Protein AF-A0A7C8ZQK9-F1 (afdb_monomer_lite)

Structure (mmCIF, N/CA/C/O backbone):
data_AF-A0A7C8ZQK9-F1
#
_entry.id   AF-A0A7C8ZQK9-F1
#
loop_
_atom_site.group_PDB
_atom_site.id
_atom_site.type_symbol
_atom_site.label_atom_id
_atom_site.label_alt_id
_atom_site.label_comp_id
_atom_site.label_asym_id
_atom_site.label_entity_id
_atom_site.label_seq_id
_atom_site.pdbx_PDB_ins_code
_atom_site.Cartn_x
_atom_site.Cartn_y
_atom_site.Cartn_z
_atom_site.occupancy
_atom_site.B_iso_or_equiv
_atom_site.auth_seq_id
_atom_site.auth_comp_id
_atom_site.auth_asym_id
_atom_site.auth_atom_id
_atom_site.pdbx_PDB_model_num
ATOM 1 N N . MET A 1 1 ? 14.961 20.979 -1.815 1.00 31.81 1 MET A N 1
ATOM 2 C CA . MET A 1 1 ? 15.010 19.829 -2.738 1.00 31.81 1 MET A CA 1
ATOM 3 C C . MET A 1 1 ? 14.523 18.622 -1.952 1.00 31.81 1 MET A C 1
ATOM 5 O O . MET A 1 1 ? 15.302 18.016 -1.230 1.00 31.81 1 MET A O 1
ATOM 9 N N . TYR A 1 2 ? 13.207 18.403 -1.935 1.00 35.53 2 TYR A N 1
ATOM 10 C CA . TYR A 1 2 ? 12.591 17.309 -1.186 1.00 35.53 2 TYR A CA 1
ATOM 11 C C . TYR A 1 2 ? 12.566 16.085 -2.097 1.00 35.53 2 TYR A C 1
ATOM 13 O O . TYR A 1 2 ? 11.807 16.046 -3.054 1.00 35.53 2 TYR A O 1
ATOM 21 N N . PHE A 1 3 ? 13.433 15.114 -1.823 1.00 39.69 3 PHE A N 1
ATOM 22 C CA . PHE A 1 3 ? 13.373 13.798 -2.451 1.00 39.69 3 PHE A CA 1
ATOM 23 C C . PHE A 1 3 ? 12.134 13.071 -1.905 1.00 39.69 3 PHE A C 1
ATOM 25 O O . PHE A 1 3 ? 12.215 12.412 -0.870 1.00 39.69 3 PHE A O 1
ATOM 32 N N . CYS A 1 4 ? 10.966 13.249 -2.524 1.00 44.06 4 CYS A N 1
ATOM 33 C CA . CYS A 1 4 ? 9.752 12.555 -2.101 1.00 44.06 4 CYS A CA 1
ATOM 34 C C . CYS A 1 4 ? 9.717 11.161 -2.741 1.00 44.06 4 CYS A C 1
ATOM 36 O O . CYS A 1 4 ? 9.154 10.970 -3.812 1.00 44.06 4 CYS A O 1
ATOM 38 N N . PHE A 1 5 ? 10.342 10.176 -2.097 1.00 58.78 5 PHE A N 1
ATOM 39 C CA . PHE A 1 5 ? 9.914 8.790 -2.278 1.00 58.78 5 PHE A CA 1
ATOM 40 C C . PHE A 1 5 ? 8.770 8.575 -1.290 1.00 58.78 5 PHE A C 1
ATOM 42 O O . PHE A 1 5 ? 9.034 8.354 -0.106 1.00 58.78 5 PHE A O 1
ATOM 49 N N . SER A 1 6 ? 7.514 8.721 -1.724 1.00 79.44 6 SER A N 1
ATOM 50 C CA . SER A 1 6 ? 6.403 8.499 -0.799 1.00 79.44 6 SER A CA 1
ATOM 51 C C . SER A 1 6 ? 6.381 7.027 -0.363 1.00 79.44 6 SER A C 1
ATOM 53 O O . SER A 1 6 ? 6.751 6.106 -1.104 1.00 79.44 6 SER A O 1
ATOM 55 N N . THR A 1 7 ? 6.014 6.808 0.895 1.00 92.12 7 THR A N 1
ATOM 56 C CA . THR A 1 7 ? 5.812 5.475 1.458 1.00 92.12 7 THR A CA 1
ATOM 57 C C . THR A 1 7 ? 4.335 5.095 1.363 1.00 92.12 7 THR A C 1
ATOM 59 O O . THR A 1 7 ? 3.453 5.953 1.310 1.00 92.12 7 THR A O 1
ATOM 62 N N . ALA A 1 8 ? 4.059 3.796 1.340 1.00 96.19 8 ALA A N 1
ATOM 63 C CA . ALA A 1 8 ? 2.717 3.233 1.279 1.00 96.19 8 ALA A CA 1
ATOM 64 C C . ALA A 1 8 ? 2.563 2.109 2.310 1.00 96.19 8 ALA A C 1
ATOM 66 O O . ALA A 1 8 ? 3.539 1.443 2.672 1.00 96.19 8 ALA A O 1
ATOM 67 N N . TYR A 1 9 ? 1.336 1.895 2.782 1.00 97.75 9 TYR A N 1
ATOM 68 C CA . TYR A 1 9 ? 1.004 0.781 3.663 1.00 97.75 9 TYR A CA 1
ATOM 69 C C . TYR A 1 9 ? 0.664 -0.457 2.836 1.00 97.75 9 TYR A C 1
ATOM 71 O O . TYR A 1 9 ? -0.232 -0.440 1.991 1.00 97.75 9 TYR A O 1
ATOM 79 N N . PHE A 1 10 ? 1.347 -1.562 3.125 1.00 97.81 10 PHE A N 1
ATOM 80 C CA . PHE A 1 10 ? 1.108 -2.850 2.479 1.00 97.81 10 PHE A CA 1
ATOM 81 C C . PHE A 1 10 ? 0.421 -3.811 3.449 1.00 97.81 10 PHE A C 1
ATOM 83 O O . PHE A 1 10 ? 0.920 -4.090 4.538 1.00 97.81 10 PHE A O 1
ATOM 90 N N . VAL A 1 11 ? -0.729 -4.358 3.060 1.00 98.19 11 VAL A N 1
ATOM 91 C CA . VAL A 1 11 ? -1.511 -5.260 3.915 1.00 98.19 11 VAL A CA 1
ATOM 92 C C . VAL A 1 11 ? -1.735 -6.583 3.196 1.00 98.19 11 VAL A C 1
ATOM 94 O O . VAL A 1 11 ? -2.159 -6.612 2.043 1.00 98.19 11 VAL A O 1
ATOM 97 N N . ALA A 1 12 ? -1.465 -7.693 3.884 1.00 97.88 12 ALA A N 1
ATOM 98 C CA . ALA A 1 12 ? -1.754 -9.021 3.361 1.00 97.88 12 ALA A CA 1
ATOM 99 C C . ALA A 1 12 ? -3.264 -9.196 3.136 1.00 97.88 12 ALA A C 1
ATOM 101 O O . ALA A 1 12 ? -4.061 -8.865 4.013 1.00 97.88 12 ALA A O 1
ATOM 102 N N . GLY A 1 13 ? -3.668 -9.796 2.013 1.00 97.25 13 GLY A N 1
ATOM 103 C CA . GLY A 1 13 ? -5.090 -10.017 1.710 1.00 97.25 13 GLY A CA 1
ATOM 104 C C . GLY A 1 13 ? -5.841 -10.797 2.800 1.00 97.25 13 GLY A C 1
ATOM 105 O O . GLY A 1 13 ? -6.999 -10.502 3.087 1.00 97.25 13 GLY A O 1
ATOM 106 N N . SER A 1 14 ? -5.164 -11.734 3.474 1.00 97.06 14 SER A N 1
ATOM 107 C CA . SER A 1 14 ? -5.724 -12.461 4.619 1.00 97.06 14 SER A CA 1
ATOM 108 C C . SER A 1 14 ? -6.030 -11.554 5.813 1.00 97.06 14 SER A C 1
ATOM 110 O O . SER A 1 14 ? -7.047 -11.745 6.475 1.00 97.06 14 SER A O 1
ATOM 112 N N . ASP A 1 15 ? -5.181 -10.560 6.084 1.00 97.94 15 ASP A N 1
ATOM 113 C CA . ASP A 1 15 ? -5.438 -9.587 7.145 1.00 97.94 15 ASP A CA 1
ATOM 114 C C . ASP A 1 15 ? -6.521 -8.590 6.739 1.00 97.94 15 ASP A C 1
ATOM 116 O O . ASP A 1 15 ? -7.354 -8.268 7.580 1.00 97.94 15 ASP A O 1
ATOM 120 N N . ILE A 1 16 ? -6.589 -8.179 5.464 1.00 98.06 16 ILE A N 1
ATOM 121 C CA . ILE A 1 16 ? -7.705 -7.358 4.962 1.00 98.06 16 ILE A CA 1
ATOM 122 C C . ILE A 1 16 ? -9.036 -8.019 5.338 1.00 98.06 16 ILE A C 1
ATOM 124 O O . ILE A 1 16 ? -9.820 -7.434 6.079 1.00 98.06 16 ILE A O 1
ATOM 128 N N . GLY A 1 17 ? -9.249 -9.278 4.941 1.00 97.81 17 GLY A N 1
ATOM 129 C CA . GLY A 1 17 ? -10.485 -9.999 5.268 1.00 97.81 17 GLY A CA 1
ATOM 130 C C . GLY A 1 17 ? -10.719 -10.173 6.774 1.00 97.81 17 GLY A C 1
ATOM 131 O O . GLY A 1 17 ? -11.820 -9.931 7.268 1.00 97.81 17 GLY A O 1
ATOM 132 N N . LYS A 1 18 ? -9.679 -10.550 7.524 1.00 97.44 18 LYS A N 1
ATOM 133 C CA . LYS A 1 18 ? -9.742 -10.765 8.979 1.00 97.44 18 LYS A CA 1
ATOM 134 C C . LYS A 1 18 ? -10.151 -9.505 9.743 1.00 97.44 18 LYS A C 1
ATOM 136 O O . LYS A 1 18 ? -11.027 -9.581 10.602 1.00 97.44 18 LYS A O 1
ATOM 141 N N . PHE A 1 19 ? -9.525 -8.362 9.467 1.00 97.69 19 PHE A N 1
ATOM 142 C CA . PHE A 1 19 ? -9.852 -7.107 10.147 1.00 97.69 19 PHE A CA 1
ATOM 143 C C . PHE A 1 19 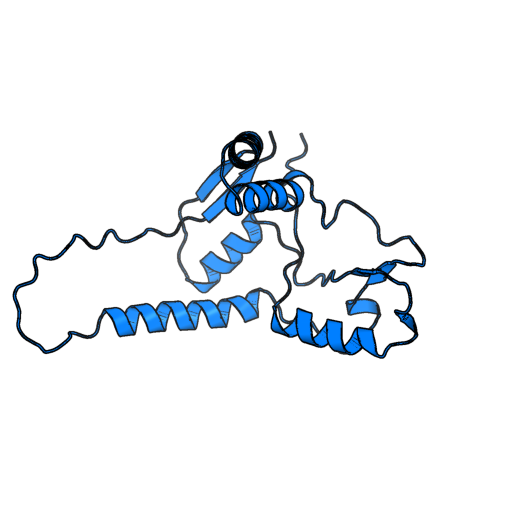? -11.187 -6.543 9.676 1.00 97.69 19 PHE A C 1
ATOM 145 O O . PHE A 1 19 ? -11.947 -6.064 10.510 1.00 97.69 19 PHE A O 1
ATOM 152 N N . THR A 1 20 ? -11.528 -6.667 8.390 1.00 97.81 20 THR A N 1
ATOM 153 C CA . THR A 1 20 ? -12.864 -6.294 7.908 1.00 97.81 20 THR A CA 1
ATOM 154 C C . THR A 1 20 ? -13.956 -7.060 8.653 1.00 97.81 20 THR A C 1
ATOM 156 O O . THR A 1 20 ? -14.914 -6.441 9.097 1.00 97.81 20 THR A O 1
ATOM 159 N N . LEU A 1 21 ? -13.799 -8.370 8.881 1.00 97.38 21 LEU A N 1
ATOM 160 C CA . LEU A 1 21 ? -14.785 -9.144 9.643 1.00 97.38 21 LEU A CA 1
ATOM 161 C C . LEU A 1 21 ? -14.870 -8.705 11.114 1.00 97.38 21 LEU A C 1
ATOM 163 O O . LEU A 1 21 ? -15.960 -8.650 11.668 1.00 97.38 21 LEU A O 1
ATOM 167 N N . LYS A 1 22 ? -13.741 -8.343 11.736 1.00 96.38 22 LYS A N 1
ATOM 168 C CA . LYS A 1 22 ? -13.737 -7.780 13.098 1.00 96.38 22 LYS A CA 1
ATOM 169 C C . LYS A 1 22 ? -14.491 -6.456 13.194 1.00 96.38 22 LYS A C 1
ATOM 171 O O . LYS A 1 22 ? -15.129 -6.205 14.208 1.00 96.38 22 LYS A O 1
ATOM 176 N N . VAL A 1 23 ? -14.391 -5.625 12.159 1.00 97.06 23 VAL A N 1
ATOM 177 C CA . VAL A 1 23 ? -15.044 -4.313 12.099 1.00 97.06 23 VAL A CA 1
ATOM 178 C C . VAL A 1 23 ? -16.567 -4.453 12.040 1.00 97.06 23 VAL A C 1
ATOM 180 O O . VAL A 1 23 ? -17.254 -3.691 12.705 1.00 97.06 23 VAL A O 1
ATOM 183 N N . VAL A 1 24 ? -17.103 -5.442 11.313 1.00 96.12 24 VAL A N 1
ATOM 184 C CA . VAL A 1 24 ? -18.559 -5.595 11.089 1.00 96.12 24 VAL A CA 1
ATOM 185 C C . VAL A 1 24 ? -19.379 -5.631 12.387 1.00 96.12 24 VAL A C 1
ATOM 187 O O . VAL A 1 24 ? -20.421 -4.982 12.447 1.00 96.12 24 VAL A O 1
ATOM 190 N N . ASP A 1 25 ? -18.898 -6.324 13.423 1.00 92.75 25 ASP A N 1
ATOM 191 C CA . ASP A 1 25 ? -19.619 -6.505 14.695 1.00 92.75 25 ASP A CA 1
ATOM 192 C C . ASP A 1 25 ? -19.096 -5.603 15.835 1.00 92.75 25 ASP A C 1
ATOM 194 O O . ASP A 1 25 ? -19.467 -5.765 17.001 1.00 92.75 25 ASP A O 1
ATOM 198 N N . ASP A 1 26 ? -18.216 -4.643 15.536 1.00 97.38 26 ASP A N 1
ATOM 199 C CA . ASP A 1 26 ? -17.628 -3.751 16.535 1.00 97.38 26 ASP A CA 1
ATOM 200 C C . ASP A 1 26 ? -18.375 -2.415 16.591 1.00 97.38 26 ASP A C 1
ATOM 202 O O . ASP A 1 26 ? -18.211 -1.549 15.726 1.00 97.38 26 ASP A O 1
ATOM 206 N N . ASN A 1 27 ? -19.144 -2.209 17.666 1.00 97.75 27 ASN A N 1
ATOM 207 C CA . ASN A 1 27 ? -19.918 -0.984 17.904 1.00 97.75 27 ASN A CA 1
ATOM 208 C C . ASN A 1 27 ? -19.088 0.308 17.794 1.00 97.75 27 ASN A C 1
ATOM 210 O O . ASN A 1 27 ? -19.641 1.359 17.463 1.00 97.75 27 ASN A O 1
ATOM 214 N N . ARG A 1 28 ? -17.770 0.259 18.046 1.00 97.62 28 ARG A N 1
ATOM 215 C CA . ARG A 1 28 ? -16.881 1.430 17.934 1.00 97.62 28 ARG A CA 1
ATOM 216 C C . ARG A 1 28 ? -16.767 1.933 16.494 1.00 97.62 28 ARG A C 1
ATOM 218 O O . ARG A 1 28 ? -16.466 3.104 16.295 1.00 97.62 28 ARG A O 1
ATOM 225 N N . THR A 1 29 ? -17.016 1.074 15.507 1.00 97.94 29 THR A N 1
ATOM 226 C CA . THR A 1 29 ? -16.757 1.330 14.082 1.00 97.94 29 THR A CA 1
ATOM 227 C C . THR A 1 29 ? -17.991 1.787 13.292 1.00 97.94 29 THR A C 1
ATOM 229 O O . THR A 1 29 ? -17.887 2.137 12.117 1.00 97.94 29 THR A O 1
ATOM 232 N N . ILE A 1 30 ? -19.162 1.858 13.933 1.00 97.81 30 ILE A N 1
ATOM 233 C CA . ILE A 1 30 ? -20.414 2.276 13.289 1.00 97.81 30 ILE A CA 1
ATOM 234 C C . ILE A 1 30 ? -20.296 3.717 12.768 1.00 97.81 30 ILE A C 1
ATOM 236 O O . ILE A 1 30 ? -20.035 4.662 13.527 1.00 97.81 30 ILE A O 1
ATOM 240 N N . ASN A 1 31 ? -20.546 3.894 11.465 1.00 97.19 31 ASN A N 1
ATOM 241 C CA . ASN A 1 31 ? -20.411 5.170 10.752 1.00 97.19 31 ASN A CA 1
ATOM 242 C C . ASN A 1 31 ? -19.005 5.782 10.923 1.00 97.19 31 ASN A C 1
ATOM 244 O O . ASN A 1 31 ? -18.869 6.964 11.263 1.00 97.19 31 ASN A O 1
ATOM 248 N N . LYS A 1 32 ? -17.966 4.949 10.782 1.00 97.94 32 LYS A N 1
ATOM 249 C CA . LYS A 1 32 ? -16.547 5.324 10.861 1.00 97.94 32 LYS A CA 1
ATOM 250 C C . LYS A 1 32 ? -15.785 4.815 9.643 1.00 97.94 32 LYS A C 1
ATOM 252 O O . LYS A 1 32 ? -16.156 3.812 9.041 1.00 97.94 32 LYS A O 1
ATOM 257 N N . SER A 1 33 ? -14.688 5.490 9.336 1.00 97.81 33 SER A N 1
ATOM 258 C CA . SER A 1 33 ? -13.673 5.027 8.397 1.00 97.81 33 SER A CA 1
ATOM 259 C C . SER A 1 33 ? -12.573 4.324 9.185 1.00 97.81 33 SER A C 1
ATOM 261 O O . SER A 1 33 ? -11.947 4.933 10.051 1.00 97.81 33 SER A O 1
ATOM 263 N N . VAL A 1 34 ? -12.335 3.043 8.902 1.00 98.06 34 VAL A N 1
ATOM 264 C CA . VAL A 1 34 ? -11.254 2.277 9.537 1.00 98.06 34 VAL A CA 1
ATOM 265 C C . VAL A 1 34 ? -10.056 2.229 8.594 1.00 98.06 34 VAL A C 1
ATOM 267 O O . VAL A 1 34 ? -10.108 1.614 7.532 1.00 98.06 34 VAL A O 1
ATOM 270 N N . HIS A 1 35 ? -8.972 2.880 8.996 1.00 98.25 35 HIS A N 1
ATOM 271 C CA . HIS A 1 35 ? -7.717 2.988 8.264 1.00 98.25 35 HIS A CA 1
ATOM 272 C C . HIS A 1 35 ? -6.752 1.894 8.700 1.00 98.25 35 HIS A C 1
ATOM 274 O O . HIS A 1 35 ? -6.586 1.620 9.889 1.00 98.25 35 HIS A O 1
ATOM 280 N N . PHE A 1 36 ? -6.098 1.267 7.730 1.00 98.25 36 PHE A N 1
ATOM 281 C CA . PHE A 1 36 ? -5.148 0.192 7.980 1.00 98.25 36 PHE A CA 1
ATOM 282 C C . PHE A 1 36 ? -3.754 0.796 7.851 1.00 98.25 36 PHE A C 1
ATOM 284 O O . PHE A 1 36 ? -3.228 0.900 6.743 1.00 98.25 36 PHE A O 1
ATOM 291 N N . ARG A 1 37 ? -3.169 1.235 8.973 1.00 97.38 37 ARG A N 1
ATOM 292 C CA . ARG A 1 37 ? -1.844 1.875 9.005 1.00 97.38 37 ARG A CA 1
ATOM 293 C C . ARG A 1 37 ? -0.838 1.110 9.883 1.00 97.38 37 ARG A C 1
ATOM 295 O O . ARG A 1 37 ? -0.227 1.705 10.779 1.00 97.38 37 ARG A O 1
ATOM 302 N N . PRO A 1 38 ? -0.621 -0.200 9.636 1.00 97.25 38 PRO A N 1
ATOM 303 C CA . PRO A 1 38 ? 0.360 -0.980 10.381 1.00 97.25 38 PRO A CA 1
ATOM 304 C C . PRO A 1 38 ? 1.778 -0.443 10.148 1.00 97.25 38 PRO A C 1
ATOM 306 O O . PRO A 1 38 ? 2.317 -0.533 9.046 1.00 97.25 38 PRO A O 1
ATOM 309 N N . GLN A 1 39 ? 2.396 0.108 11.198 1.00 94.44 39 GLN A N 1
ATOM 310 C CA . GLN A 1 39 ? 3.702 0.782 11.111 1.00 94.44 39 GLN A CA 1
ATOM 311 C C . GLN A 1 39 ? 4.834 -0.137 10.638 1.00 94.44 39 GLN A C 1
ATOM 313 O O . GLN A 1 39 ? 5.759 0.308 9.969 1.00 94.44 39 GLN A O 1
ATOM 318 N N . ASN A 1 40 ? 4.745 -1.435 10.934 1.00 93.88 40 ASN A N 1
ATOM 319 C CA . ASN A 1 40 ? 5.704 -2.435 10.466 1.00 93.88 40 ASN A CA 1
ATOM 320 C C . ASN A 1 40 ? 5.594 -2.747 8.961 1.00 93.88 40 ASN A C 1
ATOM 322 O O . ASN A 1 40 ? 6.448 -3.464 8.438 1.00 93.88 40 ASN A O 1
ATOM 326 N N . ASN A 1 41 ? 4.571 -2.222 8.277 1.00 97.56 41 ASN A N 1
ATOM 327 C CA . ASN A 1 41 ? 4.337 -2.433 6.852 1.00 97.56 41 ASN A CA 1
ATOM 328 C C . ASN A 1 41 ? 4.295 -1.131 6.034 1.00 97.56 41 ASN A C 1
ATOM 330 O O . ASN A 1 41 ? 3.748 -1.120 4.928 1.00 97.56 41 ASN A O 1
ATOM 334 N N . LEU A 1 42 ? 4.853 -0.044 6.564 1.00 96.81 42 LEU A N 1
ATOM 335 C CA . LEU A 1 42 ? 5.042 1.199 5.827 1.00 96.81 42 LEU A CA 1
ATOM 336 C C . LEU A 1 42 ? 6.365 1.135 5.058 1.00 96.81 42 LEU A C 1
ATOM 338 O O . LEU A 1 42 ? 7.426 1.071 5.671 1.00 96.81 42 LEU A O 1
ATOM 342 N N . PHE A 1 43 ? 6.303 1.151 3.728 1.00 95.50 43 PHE A N 1
ATOM 343 C CA . PHE A 1 43 ? 7.489 1.037 2.878 1.00 95.50 43 PHE A CA 1
ATOM 344 C C . PHE A 1 43 ? 7.430 2.008 1.704 1.00 95.50 43 PHE A C 1
ATOM 346 O O . PHE A 1 43 ? 6.387 2.191 1.079 1.00 95.50 43 PHE A O 1
ATOM 353 N N . SER A 1 44 ? 8.569 2.583 1.343 1.00 93.44 44 SER A N 1
ATOM 354 C CA . SER A 1 44 ? 8.788 3.116 -0.001 1.00 93.44 44 SER A CA 1
ATOM 355 C C . SER A 1 44 ? 9.019 1.968 -0.983 1.00 93.44 44 SER A C 1
ATOM 357 O O . SER A 1 44 ? 9.407 0.859 -0.605 1.00 93.44 44 SER A O 1
ATOM 359 N N . ILE A 1 45 ? 8.867 2.238 -2.279 1.00 91.44 45 ILE A N 1
ATOM 360 C CA . ILE A 1 45 ? 9.189 1.252 -3.322 1.00 91.44 45 ILE A CA 1
ATOM 361 C C . ILE A 1 45 ? 10.658 0.813 -3.248 1.00 91.44 45 ILE A C 1
ATOM 363 O O . ILE A 1 45 ? 10.965 -0.360 -3.447 1.00 91.44 45 ILE A O 1
ATOM 367 N N . ASN A 1 46 ? 11.570 1.728 -2.909 1.00 91.31 46 ASN A N 1
ATOM 368 C CA . ASN A 1 46 ? 12.990 1.411 -2.780 1.00 91.31 46 ASN A CA 1
ATOM 369 C C . ASN A 1 46 ? 13.264 0.433 -1.633 1.00 91.31 46 ASN A C 1
ATOM 371 O O . ASN A 1 46 ? 14.069 -0.489 -1.798 1.00 91.31 46 ASN A O 1
ATOM 375 N N . GLU A 1 47 ? 12.605 0.608 -0.489 1.00 94.31 47 GLU A N 1
ATOM 376 C CA . GLU A 1 47 ? 12.727 -0.306 0.649 1.00 94.31 47 GLU A CA 1
ATOM 377 C C . GLU A 1 47 ? 12.065 -1.650 0.345 1.00 94.31 47 GLU A C 1
ATOM 379 O O . GLU A 1 47 ? 12.661 -2.693 0.615 1.00 94.31 47 GLU A O 1
ATOM 384 N N . LEU A 1 48 ? 10.892 -1.639 -0.296 1.00 94.38 48 LEU A N 1
ATOM 385 C CA . LEU A 1 48 ? 10.191 -2.848 -0.726 1.00 94.38 48 LEU A CA 1
ATOM 386 C C . LEU A 1 48 ? 11.041 -3.678 -1.699 1.00 94.38 48 LEU A C 1
ATOM 388 O O . LEU A 1 48 ? 11.168 -4.894 -1.546 1.00 94.38 48 LEU A O 1
ATOM 392 N N . ALA A 1 49 ? 11.675 -3.018 -2.668 1.00 92.38 49 ALA A N 1
ATOM 393 C CA . ALA A 1 49 ? 12.602 -3.643 -3.600 1.00 92.38 49 ALA A CA 1
ATOM 394 C C . ALA A 1 49 ? 13.817 -4.239 -2.887 1.00 92.38 49 ALA A C 1
ATOM 396 O O . ALA A 1 49 ? 14.159 -5.394 -3.117 1.00 92.38 49 ALA A O 1
ATOM 397 N N . SER A 1 50 ? 14.428 -3.482 -1.975 1.00 94.06 50 SER A N 1
ATOM 398 C CA . SER A 1 50 ? 15.593 -3.939 -1.209 1.00 94.06 50 SER A CA 1
ATOM 399 C C . SER A 1 50 ? 15.252 -5.152 -0.334 1.00 94.06 50 SER A C 1
ATOM 401 O O . SER A 1 50 ? 16.040 -6.094 -0.223 1.00 94.06 50 SER A O 1
ATOM 403 N N . LEU A 1 51 ? 14.050 -5.167 0.250 1.00 95.44 51 LEU A N 1
ATOM 404 C CA . LEU A 1 51 ? 13.522 -6.307 0.994 1.00 95.44 51 LEU A CA 1
ATOM 405 C C . LEU A 1 51 ? 13.369 -7.538 0.090 1.00 95.44 51 LEU A C 1
ATOM 407 O O . LEU A 1 51 ? 13.783 -8.634 0.469 1.00 95.44 51 LEU A O 1
ATOM 411 N N . TRP A 1 52 ? 12.830 -7.362 -1.118 1.00 95.12 52 TRP A N 1
ATOM 412 C CA . TRP A 1 52 ? 12.706 -8.441 -2.096 1.00 95.12 52 TRP A CA 1
ATOM 413 C C . TRP A 1 52 ? 14.069 -8.970 -2.564 1.00 95.12 52 TRP A C 1
ATOM 415 O O . TRP A 1 52 ? 14.294 -10.178 -2.539 1.00 95.12 52 TRP A O 1
ATOM 425 N N . GLU A 1 53 ? 15.010 -8.091 -2.912 1.00 93.81 53 GLU A N 1
ATOM 426 C CA . GLU A 1 53 ? 16.381 -8.444 -3.317 1.00 93.81 53 GLU A CA 1
ATOM 427 C C . GLU A 1 53 ? 17.101 -9.262 -2.235 1.00 93.81 53 GLU A C 1
ATOM 429 O O . GLU A 1 53 ? 17.763 -10.262 -2.536 1.00 93.81 53 GLU A O 1
ATOM 434 N N . LYS A 1 54 ? 16.909 -8.900 -0.957 1.00 95.00 54 LYS A N 1
ATOM 435 C CA . LYS A 1 54 ? 17.403 -9.671 0.194 1.00 95.00 54 LYS A CA 1
ATOM 436 C C . LYS A 1 54 ? 16.791 -11.073 0.245 1.00 95.00 54 LYS A C 1
ATOM 438 O O . LYS A 1 54 ? 17.520 -12.037 0.480 1.00 95.00 54 LYS A O 1
ATOM 443 N N . LYS A 1 55 ? 15.481 -11.204 0.007 1.00 93.81 55 LYS A N 1
ATOM 444 C CA . LYS A 1 55 ? 14.764 -12.494 0.001 1.00 93.81 55 LYS A CA 1
ATOM 445 C C . LYS A 1 55 ? 15.254 -13.414 -1.119 1.00 93.81 55 LYS A C 1
ATOM 447 O O . LYS A 1 55 ? 15.510 -14.590 -0.870 1.00 93.81 55 LYS A O 1
ATOM 452 N N . ILE A 1 56 ? 15.467 -12.877 -2.322 1.00 92.38 56 ILE A N 1
ATOM 453 C CA . ILE A 1 56 ? 15.957 -13.651 -3.477 1.00 92.38 56 ILE A CA 1
ATOM 454 C C . ILE A 1 56 ? 17.489 -13.770 -3.546 1.00 92.38 56 ILE A C 1
ATOM 456 O O . ILE A 1 56 ? 18.003 -14.431 -4.447 1.00 92.38 56 ILE A O 1
ATOM 460 N N . LYS A 1 57 ? 18.220 -13.134 -2.617 1.00 92.44 57 LYS A N 1
ATOM 461 C CA . LYS A 1 57 ? 19.695 -13.094 -2.547 1.00 92.44 57 LYS A CA 1
ATOM 462 C C . LYS A 1 57 ? 20.355 -12.654 -3.860 1.00 92.44 57 LYS A C 1
ATOM 464 O O . LYS A 1 57 ? 21.393 -13.182 -4.257 1.00 92.44 57 LYS A O 1
ATOM 469 N N . ARG A 1 58 ? 19.733 -11.698 -4.550 1.00 90.94 58 ARG A N 1
ATOM 470 C CA . ARG A 1 58 ? 20.183 -11.180 -5.845 1.00 90.94 58 ARG A CA 1
ATOM 471 C C . ARG A 1 58 ? 19.703 -9.747 -6.029 1.00 90.94 58 ARG A C 1
ATOM 473 O O . ARG A 1 58 ? 18.542 -9.459 -5.760 1.00 90.94 58 ARG A O 1
ATOM 480 N N . SER A 1 59 ? 20.575 -8.900 -6.568 1.00 91.38 59 SER A N 1
ATOM 481 C CA . SER A 1 59 ? 20.214 -7.557 -7.025 1.00 91.38 59 SER A CA 1
ATOM 482 C C . SER A 1 59 ? 19.499 -7.600 -8.372 1.00 91.38 59 SER A C 1
ATOM 484 O O . SER A 1 59 ? 19.852 -8.389 -9.253 1.00 91.38 59 SER A O 1
ATOM 486 N N . LEU A 1 60 ? 18.505 -6.740 -8.535 1.00 90.44 60 LEU A N 1
ATOM 487 C CA . LEU A 1 60 ? 17.742 -6.565 -9.760 1.00 90.44 60 LEU A CA 1
ATOM 488 C C . LEU A 1 60 ? 18.107 -5.212 -10.384 1.00 90.44 60 LEU A C 1
ATOM 490 O O . LEU A 1 60 ? 18.324 -4.241 -9.654 1.00 90.44 60 LEU A O 1
ATOM 494 N N . PRO A 1 61 ? 18.180 -5.103 -11.722 1.00 90.81 61 PRO A N 1
ATOM 495 C CA . PRO A 1 61 ? 18.373 -3.805 -12.347 1.00 90.81 61 PRO A CA 1
ATOM 496 C C . PRO A 1 61 ? 17.182 -2.895 -12.020 1.00 90.81 61 PRO A C 1
ATOM 498 O O . PRO A 1 61 ? 16.031 -3.346 -11.988 1.00 90.81 61 PRO A O 1
ATOM 501 N N . ARG A 1 62 ? 17.471 -1.619 -11.753 1.00 87.50 62 ARG A N 1
ATOM 502 C CA . ARG A 1 62 ? 16.469 -0.613 -11.387 1.00 87.50 62 ARG A CA 1
ATOM 503 C C . ARG A 1 62 ? 16.141 0.264 -12.585 1.00 87.50 62 ARG A C 1
ATOM 505 O O . ARG A 1 62 ? 17.050 0.726 -13.271 1.00 87.50 62 ARG A O 1
ATOM 512 N N . VAL A 1 63 ? 14.853 0.489 -12.814 1.00 89.81 63 VAL A N 1
ATOM 513 C CA . VAL A 1 63 ? 14.346 1.386 -13.855 1.00 89.81 63 VAL A CA 1
ATOM 514 C C . VAL A 1 63 ? 13.497 2.455 -13.192 1.00 89.81 63 VAL A C 1
ATOM 516 O O . VAL A 1 63 ? 12.578 2.137 -12.438 1.00 89.81 63 VAL A O 1
ATOM 519 N N . THR A 1 64 ? 13.801 3.716 -13.483 1.00 89.00 64 THR A N 1
ATOM 520 C CA . THR A 1 64 ? 13.003 4.843 -13.006 1.00 89.00 64 THR A CA 1
ATOM 521 C C . THR A 1 64 ? 11.819 5.068 -13.930 1.00 89.00 64 THR A C 1
ATOM 523 O O . THR A 1 64 ? 12.004 5.219 -15.133 1.00 89.00 64 THR A O 1
ATOM 526 N N . VAL A 1 65 ? 10.623 5.119 -13.351 1.00 90.62 65 VAL A N 1
ATOM 527 C CA . VAL A 1 65 ? 9.405 5.611 -13.994 1.00 90.62 65 VAL A CA 1
ATOM 528 C C . VAL A 1 65 ? 9.081 6.963 -13.362 1.00 90.62 65 VAL A C 1
ATOM 530 O O . VAL A 1 65 ? 9.044 7.098 -12.134 1.00 90.62 65 VAL A O 1
ATOM 533 N N . THR A 1 66 ? 8.932 7.981 -14.199 1.00 92.62 66 THR A N 1
ATOM 534 C CA . THR A 1 66 ? 8.693 9.360 -13.766 1.00 92.62 66 THR A CA 1
ATOM 535 C C . THR A 1 66 ? 7.213 9.615 -13.494 1.00 92.62 66 THR A C 1
ATOM 537 O O . THR A 1 66 ? 6.340 8.845 -13.900 1.00 92.62 66 THR A O 1
ATOM 540 N N . GLU A 1 67 ? 6.913 10.720 -12.811 1.00 93.94 67 GLU A N 1
ATOM 541 C CA . GLU A 1 67 ? 5.540 11.218 -12.701 1.00 93.94 67 GLU A CA 1
ATOM 542 C C . GLU A 1 67 ? 4.891 11.420 -14.081 1.00 93.94 67 GLU A C 1
ATOM 544 O O . GLU A 1 67 ? 3.761 10.981 -14.286 1.00 93.94 67 GLU A O 1
ATOM 549 N N . GLU A 1 68 ? 5.611 12.008 -15.041 1.00 96.06 68 GLU A N 1
ATO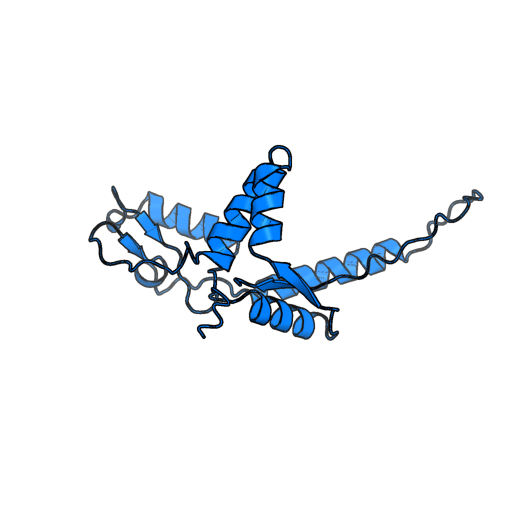M 550 C CA . GLU A 1 68 ? 5.111 12.231 -16.403 1.00 96.06 68 GLU A CA 1
ATOM 551 C C . GLU A 1 68 ? 4.775 10.913 -17.115 1.00 96.06 68 GLU A C 1
ATOM 553 O O . GLU A 1 68 ? 3.714 10.806 -17.730 1.00 96.06 68 GLU A O 1
ATOM 558 N N . ASP A 1 69 ? 5.612 9.880 -16.968 1.00 95.38 69 ASP A N 1
ATOM 559 C CA . ASP A 1 69 ? 5.334 8.552 -17.529 1.00 95.38 69 ASP A CA 1
ATOM 560 C C . ASP A 1 69 ? 4.010 7.984 -16.999 1.00 95.38 69 ASP A C 1
ATOM 562 O O . ASP A 1 69 ? 3.208 7.453 -17.769 1.00 95.38 69 ASP A O 1
ATOM 566 N N . LEU A 1 70 ? 3.750 8.114 -15.691 1.00 94.94 70 LEU A N 1
ATOM 567 C CA . LEU A 1 70 ? 2.505 7.642 -15.077 1.00 94.94 70 LEU A CA 1
ATOM 568 C C . LEU A 1 70 ? 1.291 8.464 -15.519 1.00 94.94 70 LEU A C 1
ATOM 570 O O . LEU A 1 70 ? 0.228 7.888 -15.750 1.00 94.94 70 LEU A O 1
ATOM 574 N N . LEU A 1 71 ? 1.434 9.785 -15.654 1.00 96.62 71 LEU A N 1
ATOM 575 C CA . LEU A 1 71 ? 0.365 10.669 -16.127 1.00 96.62 71 LEU A CA 1
ATOM 576 C C . LEU A 1 71 ? 0.012 10.391 -17.593 1.00 96.62 71 LEU A C 1
ATOM 578 O O . LEU A 1 71 ? -1.168 10.291 -17.935 1.00 96.62 71 LEU A O 1
ATOM 582 N N . ASN A 1 72 ? 1.015 10.198 -18.448 1.00 97.88 72 ASN A N 1
ATOM 583 C CA . ASN A 1 72 ? 0.812 9.814 -19.843 1.00 97.88 72 ASN A CA 1
ATOM 584 C C . ASN A 1 72 ? 0.148 8.438 -19.931 1.00 97.88 72 ASN A C 1
ATOM 586 O O . ASN A 1 72 ? -0.859 8.278 -20.617 1.00 97.88 72 ASN A O 1
ATOM 590 N N . ALA A 1 73 ? 0.629 7.465 -19.155 1.00 96.81 73 ALA A N 1
ATOM 591 C CA . ALA A 1 73 ? 0.033 6.136 -19.087 1.00 96.81 73 ALA A CA 1
ATOM 592 C C . ALA A 1 73 ? -1.435 6.183 -18.610 1.00 96.81 73 ALA A C 1
ATOM 594 O O . ALA A 1 73 ? -2.292 5.505 -19.178 1.00 96.81 73 ALA A O 1
ATOM 595 N N . ALA A 1 74 ? -1.758 7.018 -17.619 1.00 97.19 74 ALA A N 1
ATOM 596 C CA . ALA A 1 74 ? -3.129 7.231 -17.156 1.00 97.19 74 ALA A CA 1
ATOM 597 C C . ALA A 1 74 ? -4.039 7.857 -18.231 1.00 97.19 74 ALA A C 1
ATOM 599 O O . ALA A 1 74 ? -5.214 7.501 -18.313 1.00 97.19 74 ALA A O 1
ATOM 600 N N . ASN A 1 75 ? -3.512 8.756 -19.065 1.00 97.38 75 ASN A N 1
ATOM 601 C CA . ASN A 1 75 ? -4.277 9.414 -20.127 1.00 97.38 75 ASN A CA 1
ATOM 602 C C . ASN A 1 75 ? -4.463 8.540 -21.377 1.00 97.38 75 ASN A C 1
ATOM 604 O O . ASN A 1 75 ? -5.508 8.606 -22.024 1.00 97.38 75 ASN A O 1
ATOM 608 N N . GLU A 1 76 ? -3.453 7.750 -21.744 1.00 97.00 76 GLU A N 1
ATOM 609 C CA . GLU A 1 76 ? -3.396 7.067 -23.042 1.00 97.00 76 GLU A CA 1
ATOM 610 C C . GLU A 1 76 ? -3.804 5.590 -22.988 1.00 97.00 76 GLU A C 1
ATOM 612 O O . GLU A 1 76 ? -4.314 5.050 -23.977 1.00 97.00 76 GLU A O 1
ATOM 617 N N . MET A 1 77 ? -3.580 4.903 -21.861 1.00 95.69 77 MET A N 1
ATOM 618 C CA . MET A 1 77 ? -3.902 3.480 -21.756 1.00 95.69 77 MET A CA 1
ATOM 619 C C . MET A 1 77 ? -5.412 3.241 -21.665 1.00 95.69 77 MET A C 1
ATOM 621 O O . MET A 1 77 ? -6.204 4.092 -21.260 1.00 95.69 77 MET A O 1
ATOM 625 N N . ARG A 1 78 ? -5.833 2.034 -22.051 1.00 96.94 78 ARG A N 1
ATOM 626 C CA . ARG A 1 78 ? -7.233 1.619 -21.925 1.00 96.94 78 ARG A CA 1
ATOM 627 C C . ARG A 1 78 ? -7.543 1.221 -20.486 1.00 96.94 78 ARG A C 1
ATOM 629 O O . ARG A 1 78 ? -6.655 1.034 -19.665 1.00 96.94 78 ARG A O 1
ATOM 636 N N . VAL A 1 79 ? -8.830 1.113 -20.185 1.00 94.94 79 VAL A N 1
ATOM 637 C CA . VAL A 1 79 ? -9.297 0.523 -18.928 1.00 94.94 79 VAL A CA 1
ATOM 638 C C . VAL A 1 79 ? -9.075 -0.997 -18.994 1.00 94.94 79 VAL A C 1
ATOM 640 O O . VAL A 1 79 ? -9.485 -1.597 -19.994 1.00 94.94 79 VAL A O 1
ATOM 643 N N . PRO A 1 80 ? -8.521 -1.632 -17.938 1.00 96.19 80 PRO A N 1
ATOM 644 C CA . PRO A 1 80 ? -8.255 -1.080 -16.601 1.00 96.19 80 PRO A CA 1
ATOM 645 C C . PRO A 1 80 ? -6.855 -0.483 -16.383 1.00 96.19 80 PRO A C 1
ATOM 647 O O . PRO A 1 80 ? -6.597 0.045 -15.303 1.00 96.19 80 PRO A O 1
ATOM 650 N N . GLU A 1 81 ? -5.945 -0.567 -17.348 1.00 97.25 81 GLU A N 1
ATOM 651 C CA . GLU A 1 81 ? -4.544 -0.173 -17.183 1.00 97.25 81 GLU A CA 1
ATOM 652 C C . GLU A 1 81 ? -4.381 1.308 -16.809 1.00 97.25 81 GLU A C 1
ATOM 654 O O . GLU A 1 81 ? -3.595 1.621 -15.913 1.00 97.25 81 GLU A O 1
ATOM 659 N N . SER A 1 82 ? -5.153 2.215 -17.416 1.00 96.94 82 SER A N 1
ATOM 660 C CA . SER A 1 82 ? -5.127 3.644 -17.064 1.00 96.94 82 SER A CA 1
ATOM 661 C C . SER A 1 82 ? -5.471 3.900 -15.598 1.00 96.94 82 SER A C 1
ATOM 663 O O . SER A 1 82 ? -4.811 4.698 -14.940 1.00 96.94 82 SER A O 1
ATOM 665 N N . ILE A 1 83 ? -6.443 3.163 -15.054 1.00 97.31 83 ILE A N 1
ATOM 666 C CA . ILE A 1 83 ? -6.848 3.259 -13.645 1.00 97.31 83 ILE A CA 1
ATOM 667 C C . ILE A 1 83 ? -5.699 2.819 -12.730 1.00 97.31 83 ILE A C 1
ATOM 669 O O . ILE A 1 83 ? -5.430 3.456 -11.712 1.00 97.31 83 ILE A O 1
ATOM 673 N N . VAL A 1 84 ? -4.988 1.749 -13.101 1.00 96.81 84 VAL A N 1
ATOM 674 C CA . VAL A 1 84 ? -3.814 1.280 -12.351 1.00 96.81 84 VAL A CA 1
ATOM 675 C C . VAL A 1 84 ? -2.701 2.330 -12.368 1.00 96.81 84 VAL A C 1
ATOM 677 O O . VAL A 1 84 ? -2.099 2.581 -11.322 1.00 96.81 84 VAL A O 1
ATOM 680 N N . ALA A 1 85 ? -2.448 2.980 -13.507 1.00 95.88 85 ALA A N 1
ATOM 681 C CA . ALA A 1 85 ? -1.475 4.069 -13.598 1.00 95.88 85 ALA A CA 1
ATOM 682 C C . ALA A 1 85 ? -1.870 5.268 -12.720 1.00 95.88 85 ALA A C 1
ATOM 684 O O . ALA A 1 85 ? -1.040 5.741 -11.943 1.00 95.88 85 ALA A O 1
ATOM 685 N N . SER A 1 86 ? -3.141 5.691 -12.750 1.00 97.25 86 SER A N 1
ATOM 686 C CA . SER A 1 86 ? -3.651 6.769 -11.890 1.00 97.25 86 SER A CA 1
ATOM 687 C C . SER A 1 86 ? -3.480 6.461 -10.402 1.00 97.25 86 SER A C 1
ATOM 689 O O . SER A 1 86 ? -2.990 7.305 -9.660 1.00 97.25 86 SER A O 1
ATOM 691 N N . PHE A 1 87 ? -3.820 5.249 -9.946 1.00 96.69 87 PHE A N 1
ATOM 692 C CA . PHE A 1 87 ? -3.620 4.878 -8.540 1.00 96.69 87 PHE A CA 1
ATOM 693 C C . PHE A 1 87 ? -2.144 4.749 -8.166 1.00 96.69 87 PHE A C 1
ATOM 695 O O . PHE A 1 87 ? -1.762 5.104 -7.055 1.00 96.69 87 PHE A O 1
ATOM 702 N N . THR A 1 88 ? -1.302 4.265 -9.079 1.00 95.44 88 THR A N 1
ATOM 703 C CA . THR A 1 88 ? 0.146 4.182 -8.845 1.00 95.44 88 THR A CA 1
ATOM 704 C C . THR A 1 88 ? 0.739 5.577 -8.646 1.00 95.44 88 THR A C 1
ATOM 706 O O . THR A 1 88 ? 1.517 5.777 -7.714 1.00 95.44 88 THR A O 1
ATOM 709 N N . HIS A 1 89 ? 0.329 6.548 -9.468 1.00 95.12 89 HIS A N 1
ATOM 710 C CA . HIS A 1 89 ? 0.685 7.959 -9.304 1.00 95.12 89 HIS A CA 1
ATOM 711 C C . HIS A 1 89 ? 0.202 8.508 -7.959 1.00 95.12 89 HIS A C 1
ATOM 713 O O . HIS A 1 89 ? 1.008 8.992 -7.165 1.00 95.12 89 HIS A O 1
ATOM 719 N N . ASP A 1 90 ? -1.081 8.357 -7.649 1.00 95.62 90 ASP A N 1
ATOM 720 C CA . ASP A 1 90 ? -1.663 8.941 -6.440 1.00 95.62 90 ASP A CA 1
ATOM 721 C C . ASP A 1 90 ? -1.031 8.373 -5.150 1.00 95.62 90 ASP A C 1
ATOM 723 O O . ASP A 1 90 ? -0.710 9.103 -4.210 1.00 95.62 90 ASP A O 1
ATOM 727 N N . ILE A 1 91 ? -0.739 7.069 -5.122 1.00 94.75 91 ILE A N 1
ATOM 728 C CA . ILE A 1 91 ? -0.095 6.415 -3.975 1.00 94.75 91 ILE A CA 1
ATOM 729 C C . ILE A 1 91 ? 1.375 6.833 -3.855 1.00 94.75 91 ILE A C 1
ATOM 731 O O . ILE A 1 91 ? 1.808 7.259 -2.782 1.00 94.75 91 ILE A O 1
ATOM 735 N N . PHE A 1 92 ? 2.155 6.700 -4.929 1.00 93.44 92 PHE A N 1
ATOM 736 C CA . PHE A 1 92 ? 3.618 6.731 -4.839 1.00 93.44 92 PHE A CA 1
ATOM 737 C C . PHE A 1 92 ? 4.277 8.056 -5.249 1.00 93.44 92 PHE A C 1
ATOM 739 O O . PHE A 1 92 ? 5.475 8.236 -5.028 1.00 93.44 92 PHE A O 1
ATOM 746 N N . ILE A 1 93 ? 3.511 8.976 -5.834 1.00 92.06 93 ILE A N 1
ATOM 747 C CA . ILE A 1 93 ? 3.947 10.341 -6.147 1.00 92.06 93 ILE A CA 1
ATOM 748 C C . ILE A 1 93 ? 3.250 11.325 -5.204 1.00 92.06 93 ILE A C 1
ATOM 750 O O . ILE A 1 93 ? 3.917 12.054 -4.472 1.00 92.06 93 ILE A O 1
ATOM 754 N N . GLN A 1 94 ? 1.915 11.292 -5.148 1.00 93.44 94 GLN A N 1
ATOM 755 C CA . GLN A 1 94 ? 1.127 12.222 -4.322 1.00 93.44 94 GLN A CA 1
ATOM 756 C C . GLN A 1 94 ? 1.000 11.784 -2.852 1.00 93.44 94 GLN A C 1
ATOM 758 O O . GLN A 1 94 ? 0.622 12.579 -1.985 1.00 93.44 94 GLN A O 1
ATOM 763 N N . GLY A 1 95 ? 1.346 10.531 -2.537 1.00 93.62 95 GLY A N 1
ATOM 764 C CA . GLY A 1 95 ? 1.358 10.026 -1.165 1.00 93.62 95 GLY A CA 1
ATOM 765 C C . GLY A 1 95 ? -0.034 9.885 -0.553 1.00 93.62 95 GLY A C 1
ATOM 766 O O . GLY A 1 95 ? -0.174 10.070 0.657 1.00 93.62 95 GLY A O 1
ATOM 767 N N . CYS A 1 96 ? -1.067 9.575 -1.343 1.00 95.00 96 CYS A N 1
ATOM 768 C CA . CYS A 1 96 ? -2.468 9.647 -0.911 1.00 95.00 96 CYS A CA 1
ATOM 769 C C . CYS A 1 96 ? -2.818 8.779 0.307 1.00 95.00 96 CYS A C 1
ATOM 771 O O . CYS A 1 96 ? -3.788 9.056 1.001 1.00 95.00 96 CYS A O 1
ATOM 773 N N . GLN A 1 97 ? -2.019 7.756 0.626 1.00 95.44 97 GLN A N 1
ATOM 774 C CA . GLN A 1 97 ? -2.223 6.921 1.814 1.00 95.44 97 GLN A CA 1
ATOM 775 C C . GLN A 1 97 ? -1.709 7.553 3.117 1.00 95.44 97 GLN A C 1
ATOM 777 O O . GLN A 1 97 ? -2.141 7.149 4.202 1.00 95.44 97 GLN A O 1
ATOM 782 N N . ILE A 1 98 ? -0.784 8.514 3.029 1.00 94.25 98 ILE A N 1
ATOM 783 C CA . ILE A 1 98 ? -0.028 9.065 4.166 1.00 94.25 98 ILE A CA 1
ATOM 784 C C . ILE A 1 98 ? -0.119 10.589 4.288 1.00 94.25 98 ILE A C 1
ATOM 786 O O . ILE A 1 98 ? 0.191 11.123 5.350 1.00 94.25 98 ILE A O 1
ATOM 790 N N . ASN A 1 99 ? -0.555 11.295 3.244 1.00 93.44 99 ASN A N 1
ATOM 791 C CA . ASN A 1 99 ? -0.575 12.760 3.183 1.00 93.44 99 ASN A CA 1
ATOM 792 C C . ASN A 1 99 ? -1.703 13.415 4.011 1.00 93.44 99 ASN A C 1
ATOM 794 O O . ASN A 1 99 ? -1.965 14.608 3.870 1.00 93.44 99 ASN A O 1
ATOM 798 N N . PHE A 1 100 ? -2.347 12.655 4.903 1.00 93.38 100 PHE A N 1
ATOM 799 C CA . PHE A 1 100 ? -3.395 13.130 5.800 1.00 93.38 100 PHE A CA 1
ATOM 800 C C . PHE A 1 100 ? -3.291 12.500 7.197 1.00 93.38 100 PHE A C 1
ATOM 802 O O . PHE A 1 100 ? -2.935 11.322 7.362 1.00 93.38 100 PHE A O 1
ATOM 809 N N . ALA A 1 101 ? -3.637 13.291 8.215 1.00 93.50 101 ALA A N 1
ATOM 810 C CA . ALA A 1 101 ? -3.735 12.845 9.601 1.00 93.50 101 ALA A CA 1
ATOM 811 C C . ALA A 1 101 ? -5.068 12.122 9.862 1.00 93.50 101 ALA A C 1
ATOM 813 O O . ALA A 1 101 ? -6.065 12.397 9.202 1.00 93.50 101 ALA A O 1
ATOM 814 N N . LEU A 1 102 ? -5.083 11.204 10.834 1.00 94.50 102 LEU A N 1
ATOM 815 C CA . LEU A 1 102 ? -6.309 10.560 11.329 1.00 94.50 102 LEU A CA 1
ATOM 816 C C . LEU A 1 102 ? -6.856 11.353 12.524 1.00 94.50 102 LEU A C 1
ATOM 818 O O . LEU A 1 102 ? -6.839 10.878 13.656 1.00 94.50 102 LEU A O 1
ATOM 822 N N . ASP A 1 103 ? -7.227 12.608 12.291 1.00 92.44 103 ASP A N 1
ATOM 823 C CA . ASP A 1 103 ? -7.616 13.569 13.332 1.00 92.44 103 ASP A CA 1
ATOM 824 C C . ASP A 1 103 ? -9.134 13.697 13.515 1.00 92.44 103 ASP A C 1
ATOM 826 O O . ASP A 1 103 ? -9.603 14.222 14.530 1.00 92.44 103 ASP A O 1
ATOM 830 N N . LYS A 1 104 ? -9.930 13.195 12.566 1.00 95.50 104 LYS A N 1
ATOM 831 C CA . LYS A 1 104 ? -11.387 13.241 12.674 1.00 95.50 104 LYS A CA 1
ATOM 832 C C . LYS A 1 104 ? -11.866 12.189 13.675 1.00 95.50 104 LYS A C 1
ATOM 834 O O . LYS A 1 104 ? -11.419 11.047 13.618 1.00 95.50 104 LYS A O 1
ATOM 839 N N . PRO A 1 105 ? -12.896 12.484 14.490 1.00 93.62 105 PRO A N 1
ATOM 840 C CA . PRO A 1 105 ? -13.538 11.481 15.348 1.00 93.62 105 PRO A CA 1
ATOM 841 C C . PRO A 1 105 ? -14.129 10.291 14.576 1.00 93.62 105 PRO A C 1
ATOM 843 O O . PRO A 1 105 ? -14.501 9.276 15.165 1.00 93.62 105 PRO A O 1
ATOM 846 N N . THR A 1 106 ? -14.294 10.443 13.259 1.00 96.88 106 THR A N 1
ATOM 847 C CA . THR A 1 106 ? -14.769 9.392 12.364 1.00 96.88 106 THR A CA 1
ATOM 848 C C . THR A 1 106 ? -13.670 8.472 11.852 1.00 96.88 106 THR A C 1
ATOM 850 O O . THR A 1 106 ? -14.001 7.432 11.289 1.00 96.88 106 THR A O 1
ATOM 853 N N . ASP A 1 107 ? -12.403 8.841 12.023 1.00 97.38 107 ASP A N 1
ATOM 854 C CA . ASP A 1 107 ? -11.256 8.071 11.568 1.00 97.38 107 ASP A CA 1
ATOM 855 C C . ASP A 1 107 ? -10.739 7.198 12.709 1.00 97.38 107 ASP A C 1
ATOM 857 O O . ASP A 1 107 ? -10.412 7.670 13.795 1.00 97.38 107 ASP A O 1
ATOM 861 N N . LEU A 1 108 ? -10.676 5.897 12.458 1.00 97.44 108 LEU A N 1
ATOM 862 C CA . LEU A 1 108 ? -10.137 4.914 13.385 1.00 97.44 108 LEU A CA 1
ATOM 863 C C . LEU A 1 108 ? -8.963 4.205 12.731 1.00 97.44 108 LEU A C 1
ATOM 865 O O . LEU A 1 108 ? -8.969 3.980 11.526 1.00 97.44 108 LEU A O 1
ATOM 869 N N . GLU A 1 109 ? -7.975 3.810 13.522 1.00 97.00 109 GLU A N 1
ATOM 870 C CA . GLU A 1 109 ? -6.828 3.048 13.034 1.00 97.00 109 GLU A CA 1
ATOM 871 C C . GLU A 1 109 ? -6.903 1.604 13.554 1.00 97.00 109 GLU A C 1
ATOM 873 O O . GLU A 1 109 ? -7.154 1.361 14.739 1.00 97.00 109 GLU A O 1
ATOM 878 N N . ALA A 1 110 ? -6.733 0.633 12.654 1.00 97.31 110 ALA A N 1
ATOM 879 C CA . ALA A 1 110 ? -6.965 -0.782 12.928 1.00 97.31 110 ALA A CA 1
ATOM 880 C C . ALA A 1 110 ? -6.046 -1.368 14.016 1.00 97.31 110 ALA A C 1
ATOM 882 O O . A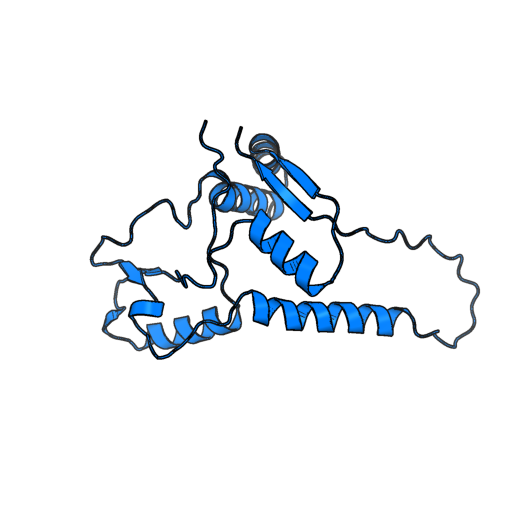LA A 1 110 ? -6.518 -2.146 14.849 1.00 97.31 110 ALA A O 1
ATOM 883 N N . THR A 1 111 ? -4.759 -0.999 14.052 1.00 96.25 111 THR A N 1
ATOM 884 C CA . THR A 1 111 ? -3.830 -1.467 15.100 1.00 96.25 111 THR A CA 1
ATOM 885 C C . THR A 1 111 ? -4.176 -0.907 16.477 1.00 96.25 111 THR A C 1
ATOM 887 O O . THR A 1 111 ? -4.007 -1.600 17.477 1.00 96.25 111 THR A O 1
ATOM 890 N N . SER A 1 112 ? -4.747 0.298 16.533 1.00 95.81 112 SER A N 1
ATOM 891 C CA . SER A 1 112 ? -5.256 0.892 17.776 1.00 95.81 112 SER A CA 1
ATOM 892 C C . SER A 1 112 ? -6.563 0.241 18.241 1.00 95.81 112 SER A C 1
ATOM 894 O O . SER A 1 112 ? -6.774 0.055 19.438 1.00 95.81 112 SER A O 1
ATOM 896 N N . LEU A 1 113 ? -7.447 -0.137 17.310 1.00 97.06 113 LEU A N 1
ATOM 897 C CA . LEU A 1 113 ? -8.705 -0.825 17.632 1.00 97.06 113 LEU A CA 1
ATOM 898 C C . LEU A 1 113 ? -8.497 -2.254 18.143 1.00 97.06 113 LEU A C 1
ATOM 900 O O . LEU A 1 113 ? -9.277 -2.717 18.987 1.00 97.06 113 LEU A O 1
ATOM 904 N N . TYR A 1 114 ? -7.482 -2.946 17.622 1.00 97.31 114 TYR A N 1
ATOM 905 C CA . TYR A 1 114 ? -7.234 -4.369 17.854 1.00 97.31 114 TYR A CA 1
ATOM 906 C C . TYR A 1 114 ? -5.754 -4.647 18.192 1.00 97.31 114 TYR A C 1
ATOM 908 O O . TYR A 1 114 ? -5.084 -5.362 17.440 1.00 97.31 114 TYR A O 1
ATOM 916 N N . PRO A 1 115 ? -5.239 -4.138 19.327 1.00 96.31 115 PRO A N 1
ATOM 917 C CA . PRO A 1 115 ? -3.813 -4.213 19.669 1.00 96.31 115 PRO A CA 1
ATOM 918 C C . PRO A 1 115 ? -3.289 -5.650 19.812 1.00 96.31 115 PRO A C 1
ATOM 920 O O . PRO A 1 115 ? -2.143 -5.930 19.471 1.00 96.31 115 PRO A O 1
ATOM 923 N N . ASP A 1 116 ? -4.139 -6.589 20.231 1.00 96.62 116 ASP A N 1
ATOM 924 C CA . ASP A 1 116 ? -3.769 -8.001 20.417 1.00 96.62 116 ASP A CA 1
ATOM 925 C C . ASP A 1 116 ? -3.745 -8.804 19.108 1.00 96.62 116 ASP A C 1
ATOM 927 O O . ASP A 1 116 ? -3.555 -10.019 19.093 1.00 96.62 116 ASP A O 1
ATOM 931 N N . THR A 1 117 ? -4.029 -8.154 17.981 1.00 96.00 117 THR A N 1
ATOM 932 C CA . THR A 1 117 ? -4.124 -8.795 16.674 1.00 96.00 117 THR A CA 1
ATOM 933 C C . THR A 1 117 ? -3.083 -8.187 15.747 1.00 96.00 117 THR A C 1
ATOM 935 O O . THR A 1 117 ? -3.353 -7.168 15.121 1.00 96.00 117 THR A O 1
ATOM 938 N N . PRO A 1 118 ? -1.895 -8.795 15.616 1.00 95.75 118 PRO A N 1
ATOM 939 C CA . PRO A 1 118 ? -0.868 -8.257 14.741 1.00 95.75 118 PRO A CA 1
ATOM 940 C C . PRO A 1 118 ? -1.240 -8.446 13.266 1.00 95.75 118 PRO A C 1
ATOM 942 O O . PRO A 1 118 ? -1.887 -9.433 12.887 1.00 95.75 118 PRO A O 1
ATOM 945 N N . PHE A 1 119 ? -0.780 -7.506 12.442 1.00 97.81 119 PHE A N 1
ATOM 946 C CA . PHE A 1 119 ? -0.714 -7.657 10.994 1.00 97.81 119 PHE A CA 1
ATOM 947 C C . PHE A 1 119 ? 0.494 -8.507 10.612 1.00 97.81 119 PHE A C 1
ATOM 949 O O . PHE A 1 119 ? 1.580 -8.389 11.189 1.00 97.81 119 PHE A O 1
ATOM 956 N N . ARG A 1 120 ? 0.313 -9.337 9.593 1.00 97.31 120 ARG A N 1
ATOM 957 C CA . ARG A 1 120 ? 1.386 -10.059 8.932 1.00 97.31 120 ARG A CA 1
ATOM 958 C C . ARG A 1 120 ? 2.338 -9.064 8.272 1.00 97.31 120 ARG A C 1
ATOM 960 O O . ARG A 1 120 ? 1.904 -8.159 7.559 1.00 97.31 120 ARG A O 1
ATOM 967 N N . SER A 1 121 ? 3.638 -9.258 8.481 1.00 97.31 121 SER A N 1
ATOM 968 C CA . SER A 1 121 ? 4.655 -8.401 7.876 1.00 97.31 121 SER A CA 1
ATOM 969 C C . SER A 1 121 ? 4.804 -8.651 6.376 1.00 97.31 121 SER A C 1
ATOM 971 O O . SER A 1 121 ? 4.595 -9.768 5.888 1.00 97.31 121 SER A O 1
ATOM 973 N N . VAL A 1 122 ? 5.234 -7.625 5.638 1.00 97.12 122 VAL A N 1
ATOM 974 C CA . VAL A 1 122 ? 5.614 -7.768 4.219 1.00 97.12 122 VAL A CA 1
ATOM 975 C C . VAL A 1 122 ? 6.740 -8.794 4.053 1.00 97.12 122 VAL A C 1
ATOM 977 O O . VAL A 1 122 ? 6.694 -9.618 3.144 1.00 97.12 122 VAL A O 1
ATOM 980 N N . ASP A 1 123 ? 7.701 -8.808 4.981 1.00 95.62 123 ASP A N 1
ATOM 981 C CA . ASP A 1 123 ? 8.799 -9.779 5.014 1.00 95.62 123 ASP A CA 1
ATOM 982 C C . ASP A 1 123 ? 8.283 -11.230 5.030 1.00 95.62 123 ASP A C 1
ATOM 984 O O . ASP A 1 123 ? 8.689 -12.038 4.191 1.00 95.62 123 ASP A O 1
ATOM 988 N N . ALA A 1 124 ? 7.317 -11.532 5.904 1.00 95.25 124 ALA A N 1
ATOM 989 C CA . ALA A 1 124 ? 6.696 -12.851 5.978 1.00 95.25 124 ALA A CA 1
ATOM 990 C C . ALA A 1 124 ? 5.840 -13.162 4.743 1.00 95.25 124 ALA A C 1
ATOM 992 O O . ALA A 1 124 ? 5.707 -14.323 4.364 1.00 95.25 124 ALA A O 1
ATOM 993 N N . CYS A 1 125 ? 5.216 -12.157 4.115 1.00 95.19 125 CYS A N 1
ATOM 994 C CA . CYS A 1 125 ? 4.504 -12.350 2.847 1.00 95.19 125 CYS A CA 1
ATOM 995 C C . CYS A 1 125 ? 5.472 -12.778 1.737 1.00 95.19 125 CYS A C 1
ATOM 997 O O . CYS A 1 125 ? 5.185 -13.716 0.997 1.00 95.19 125 CYS A O 1
ATOM 999 N N . PHE A 1 126 ? 6.636 -12.133 1.642 1.00 95.31 126 PHE A N 1
ATOM 1000 C CA . PHE A 1 126 ? 7.641 -12.434 0.621 1.00 95.31 126 PHE A CA 1
ATOM 1001 C C . PHE A 1 126 ? 8.221 -13.849 0.719 1.00 95.31 126 PHE A C 1
ATOM 1003 O O . PHE A 1 126 ? 8.539 -14.421 -0.323 1.00 95.31 126 PHE A O 1
ATOM 1010 N N . ASP A 1 127 ? 8.283 -14.463 1.903 1.00 94.31 127 ASP A N 1
ATOM 1011 C CA . ASP A 1 127 ? 8.733 -15.861 2.042 1.00 94.31 127 ASP A CA 1
ATOM 1012 C C . ASP A 1 127 ? 7.845 -16.857 1.270 1.00 94.31 127 ASP A C 1
ATOM 1014 O O . ASP A 1 127 ? 8.344 -17.798 0.641 1.00 94.31 127 ASP A O 1
ATOM 1018 N N . GLU A 1 128 ? 6.528 -16.627 1.233 1.00 90.69 128 GLU A N 1
ATOM 1019 C CA . GLU A 1 128 ? 5.609 -17.450 0.436 1.00 90.69 128 GLU A CA 1
ATOM 1020 C C . GLU A 1 128 ? 5.825 -17.263 -1.067 1.00 90.69 128 GLU A C 1
ATOM 1022 O O . GLU A 1 128 ? 5.738 -18.225 -1.834 1.00 90.69 128 GLU A O 1
ATOM 1027 N N . PHE A 1 129 ? 6.121 -16.037 -1.503 1.00 89.19 129 PHE A N 1
ATOM 1028 C CA . PHE A 1 129 ? 6.386 -15.751 -2.912 1.00 89.19 129 PHE A CA 1
ATOM 1029 C C . PHE A 1 129 ? 7.701 -16.372 -3.381 1.00 89.19 129 PHE A C 1
ATOM 1031 O O . PHE A 1 129 ? 7.733 -16.958 -4.460 1.00 89.19 129 PHE A O 1
ATOM 1038 N N . VAL A 1 130 ? 8.764 -16.315 -2.572 1.00 89.62 130 VAL A N 1
ATOM 1039 C CA . VAL A 1 130 ? 10.032 -16.996 -2.887 1.00 89.62 130 VAL A CA 1
ATOM 1040 C C . VAL A 1 130 ? 9.808 -18.495 -3.072 1.00 89.62 130 VAL A C 1
ATOM 1042 O O . VAL A 1 130 ? 10.283 -19.063 -4.054 1.00 89.62 130 VAL A O 1
ATOM 1045 N N . SER A 1 131 ? 9.043 -19.122 -2.176 1.00 83.81 131 SER A N 1
ATOM 1046 C CA . SER A 1 131 ? 8.733 -20.555 -2.254 1.00 83.81 131 SER A CA 1
ATOM 1047 C C . SER A 1 131 ? 8.044 -20.912 -3.577 1.00 83.81 131 SER A C 1
ATOM 1049 O O . SER A 1 131 ? 8.486 -21.82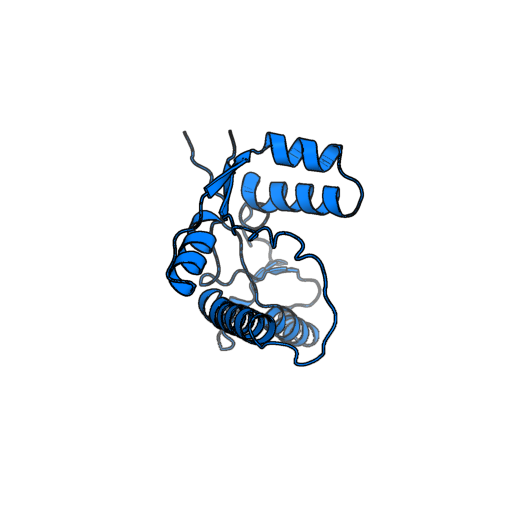3 -4.275 1.00 83.81 131 SER A O 1
ATOM 1051 N N . LYS A 1 132 ? 7.046 -20.120 -3.994 1.00 81.31 132 LYS A N 1
ATOM 1052 C CA . LYS A 1 132 ? 6.349 -20.296 -5.282 1.00 81.31 132 LYS A CA 1
ATOM 1053 C C . LYS A 1 132 ? 7.269 -20.102 -6.486 1.00 81.31 132 LYS A C 1
ATOM 1055 O O . LYS A 1 132 ? 7.252 -20.921 -7.399 1.00 81.31 132 LYS A O 1
ATOM 1060 N N . VAL A 1 133 ? 8.119 -19.070 -6.471 1.00 80.31 133 VAL A N 1
ATOM 1061 C CA . VAL A 1 133 ? 9.090 -18.830 -7.552 1.00 80.31 133 VAL A CA 1
ATOM 1062 C C . VAL A 1 133 ? 10.028 -20.028 -7.709 1.00 80.31 133 VAL A C 1
ATOM 1064 O O . VAL A 1 133 ? 10.285 -20.451 -8.836 1.00 80.31 133 VAL A O 1
ATOM 1067 N N . ILE A 1 134 ? 10.520 -20.603 -6.607 1.00 76.44 134 ILE A N 1
ATOM 1068 C CA . ILE A 1 134 ? 11.376 -21.797 -6.641 1.00 76.44 134 ILE A CA 1
ATOM 1069 C C . ILE A 1 134 ? 10.601 -23.005 -7.182 1.00 76.44 134 ILE A C 1
ATOM 1071 O O . ILE A 1 134 ? 11.099 -23.697 -8.071 1.00 76.44 134 ILE A O 1
ATOM 1075 N N . GLU A 1 135 ? 9.383 -23.249 -6.697 1.00 72.88 135 GLU A N 1
ATOM 1076 C CA . GLU A 1 135 ? 8.539 -24.351 -7.171 1.00 72.88 135 GLU A CA 1
ATOM 1077 C C . GLU A 1 135 ? 8.258 -24.274 -8.675 1.00 72.88 135 GLU A C 1
ATOM 1079 O O . GLU A 1 135 ? 8.345 -25.290 -9.367 1.00 72.88 135 GLU A O 1
ATOM 1084 N N . ASP A 1 136 ? 7.965 -23.083 -9.194 1.00 71.75 136 ASP A N 1
ATOM 1085 C CA . ASP A 1 136 ? 7.705 -22.871 -10.617 1.00 71.75 136 ASP A CA 1
ATOM 1086 C C . ASP A 1 136 ? 8.961 -23.133 -11.460 1.00 71.75 136 ASP A C 1
ATOM 1088 O O . ASP A 1 136 ? 8.881 -23.769 -12.514 1.00 71.75 136 ASP A O 1
ATOM 1092 N N . HIS A 1 137 ? 10.148 -22.750 -10.975 1.00 71.62 137 HIS A N 1
ATOM 1093 C CA . HIS A 1 137 ? 11.414 -23.094 -11.634 1.00 71.62 137 HIS A CA 1
ATOM 1094 C C . HIS A 1 137 ? 11.682 -24.610 -11.629 1.00 71.62 137 HIS A C 1
ATOM 1096 O O . HIS A 1 137 ? 12.169 -25.157 -12.622 1.00 71.62 137 HIS A O 1
ATOM 1102 N N . VAL A 1 138 ? 11.343 -25.317 -10.546 1.00 68.81 138 VAL A N 1
ATOM 1103 C CA . VAL A 1 138 ? 11.497 -26.781 -10.453 1.00 68.81 138 VAL A CA 1
ATOM 1104 C C . VAL A 1 138 ? 10.513 -27.505 -11.378 1.00 68.81 138 VAL A C 1
ATOM 1106 O O . VAL A 1 138 ? 10.888 -28.465 -12.050 1.00 68.81 138 VAL A O 1
ATOM 1109 N N . LYS A 1 139 ? 9.259 -27.049 -11.464 1.00 66.44 139 LYS A N 1
ATOM 1110 C CA . LYS A 1 139 ? 8.254 -27.626 -12.376 1.00 66.44 139 LYS A CA 1
ATOM 1111 C C . LYS A 1 139 ? 8.641 -27.421 -13.841 1.00 66.44 139 LYS A C 1
ATOM 1113 O O . LYS A 1 139 ? 8.548 -28.364 -14.620 1.00 66.44 139 LYS A O 1
ATOM 1118 N N . ASN A 1 140 ? 9.151 -26.240 -14.188 1.00 60.41 140 ASN A N 1
ATOM 1119 C CA . ASN A 1 140 ? 9.557 -25.900 -15.554 1.00 60.41 140 ASN A CA 1
ATOM 1120 C C . ASN A 1 140 ? 10.893 -26.534 -15.996 1.00 60.41 140 ASN A C 1
ATOM 1122 O O . ASN A 1 140 ? 11.229 -26.463 -17.175 1.00 60.41 140 ASN A O 1
ATOM 1126 N N . SER A 1 141 ? 11.654 -27.154 -15.085 1.00 58.47 141 SER A N 1
ATOM 1127 C CA . SER A 1 141 ? 12.931 -27.830 -15.387 1.00 58.47 141 SER A CA 1
ATOM 1128 C C . SER A 1 141 ? 12.849 -29.362 -15.430 1.00 58.47 141 SER A C 1
ATOM 1130 O O . SER A 1 141 ? 13.830 -30.008 -15.803 1.00 58.47 141 SER A O 1
ATOM 1132 N N . LYS A 1 142 ? 11.698 -29.974 -15.110 1.00 43.00 142 LYS A N 1
ATOM 1133 C CA . LYS A 1 142 ? 11.501 -31.421 -15.308 1.00 43.00 142 LYS A CA 1
ATOM 1134 C C . LYS A 1 142 ? 11.301 -31.735 -16.801 1.00 43.00 142 LYS A C 1
ATOM 1136 O O . LYS A 1 142 ? 10.404 -31.159 -17.413 1.00 43.00 142 LYS A O 1
ATOM 1141 N N . PRO A 1 143 ? 12.071 -32.665 -17.398 1.00 45.00 143 PRO A N 1
ATOM 1142 C CA . PRO A 1 143 ? 11.868 -33.056 -18.787 1.00 45.00 143 PRO A CA 1
ATOM 1143 C C . PRO A 1 143 ? 10.542 -33.812 -18.926 1.00 45.00 143 PRO A C 1
ATOM 1145 O O . PRO A 1 143 ? 10.343 -34.861 -18.314 1.00 45.00 143 PRO A O 1
ATOM 1148 N N . THR A 1 144 ? 9.630 -33.295 -19.749 1.00 42.75 144 THR A N 1
ATOM 1149 C CA . THR A 1 144 ? 8.490 -34.064 -20.258 1.00 42.75 144 THR A CA 1
ATOM 1150 C C . THR A 1 144 ? 9.022 -35.173 -21.157 1.00 42.75 144 THR A C 1
ATOM 1152 O O . THR A 1 144 ? 9.430 -34.924 -22.290 1.00 42.75 144 THR A O 1
ATOM 1155 N N . SER A 1 145 ? 9.037 -36.403 -20.651 1.00 45.59 145 SER A N 1
ATOM 1156 C CA . SER A 1 145 ? 9.225 -37.605 -21.457 1.00 45.59 145 SER A CA 1
ATOM 1157 C C . SER A 1 145 ? 8.013 -37.785 -22.377 1.00 45.59 145 SER A C 1
ATOM 1159 O O . SER A 1 145 ? 6.946 -38.200 -21.927 1.00 45.59 145 SER A O 1
ATOM 1161 N N . GLY A 1 146 ? 8.175 -37.431 -23.650 1.00 40.06 146 GLY A N 1
ATOM 1162 C CA . GLY A 1 146 ? 7.195 -37.636 -24.714 1.00 40.06 146 GLY A CA 1
ATOM 1163 C C . GLY A 1 146 ? 7.688 -37.004 -26.014 1.00 40.06 146 GLY A C 1
ATOM 1164 O O . GLY A 1 146 ? 7.768 -35.784 -26.117 1.00 40.06 146 GLY A O 1
ATOM 1165 N N . GLU A 1 147 ? 8.080 -37.849 -26.964 1.00 43.78 147 GLU A N 1
ATOM 1166 C CA . GLU A 1 147 ? 8.718 -37.510 -28.238 1.00 43.78 147 GLU A CA 1
ATOM 1167 C C . GLU A 1 147 ? 7.909 -36.534 -29.110 1.00 43.78 147 GLU A C 1
ATOM 1169 O O . GLU A 1 147 ? 6.688 -36.617 -29.224 1.00 43.78 147 GLU A O 1
ATOM 1174 N N . GLY A 1 148 ? 8.627 -35.631 -29.784 1.00 34.53 148 GLY A N 1
ATOM 1175 C CA . GLY A 1 148 ? 8.096 -34.754 -30.825 1.00 34.53 148 GLY A CA 1
ATOM 1176 C C . GLY A 1 148 ? 8.950 -33.500 -30.975 1.00 34.53 148 GLY A C 1
ATOM 1177 O O . GLY A 1 148 ? 8.871 -32.595 -30.149 1.00 34.53 148 GLY A O 1
ATOM 1178 N N . LEU A 1 149 ? 9.775 -33.457 -32.023 1.00 42.00 149 LEU A N 1
ATOM 1179 C CA . LEU A 1 149 ? 10.643 -32.337 -32.393 1.00 42.00 149 LEU A CA 1
ATOM 1180 C C . LEU A 1 149 ? 9.847 -31.015 -32.414 1.00 42.00 149 LEU A C 1
ATOM 1182 O O . LEU A 1 149 ? 9.129 -30.726 -33.370 1.00 42.00 149 LEU A O 1
ATOM 1186 N N . LYS A 1 150 ? 9.963 -30.200 -31.360 1.00 36.53 150 LYS A N 1
ATOM 1187 C CA . LYS A 1 150 ? 9.475 -28.819 -31.350 1.00 36.53 150 LYS A CA 1
ATOM 1188 C C . LYS A 1 150 ? 10.677 -27.895 -31.353 1.00 36.53 150 LYS A C 1
ATOM 1190 O O . LYS A 1 150 ? 11.488 -27.919 -30.433 1.00 36.53 150 LYS A O 1
ATOM 1195 N N . ILE A 1 151 ? 10.771 -27.100 -32.416 1.00 40.78 151 ILE A N 1
ATOM 1196 C CA . ILE A 1 151 ? 11.688 -25.969 -32.542 1.00 40.78 151 ILE A CA 1
ATOM 1197 C C . ILE A 1 151 ? 11.598 -25.175 -31.238 1.00 40.78 151 ILE A C 1
ATOM 1199 O O . ILE A 1 151 ? 10.529 -24.660 -30.897 1.00 40.78 151 ILE A O 1
ATOM 1203 N N . ALA A 1 152 ? 12.694 -25.147 -30.481 1.00 39.00 152 ALA A N 1
ATOM 1204 C CA . ALA A 1 152 ? 12.770 -24.403 -29.239 1.00 39.00 152 ALA A CA 1
ATOM 1205 C C . ALA A 1 152 ? 12.494 -22.931 -29.559 1.00 39.00 152 ALA A C 1
ATOM 1207 O O . ALA A 1 152 ? 13.302 -22.265 -30.207 1.00 39.00 152 ALA A O 1
ATOM 1208 N N . LYS A 1 153 ? 11.331 -22.422 -29.136 1.00 35.00 153 LYS A N 1
ATOM 1209 C CA . LYS A 1 153 ? 11.152 -20.975 -29.034 1.00 35.00 153 LYS A CA 1
ATOM 1210 C C . LYS A 1 153 ? 12.235 -20.484 -28.070 1.00 35.00 153 LYS A C 1
ATOM 1212 O O . LYS A 1 153 ? 12.405 -21.123 -27.029 1.00 35.00 153 LYS A O 1
ATOM 1217 N N . PRO A 1 154 ? 12.970 -19.405 -28.388 1.00 31.48 154 PRO A N 1
ATOM 1218 C CA . PRO A 1 154 ? 13.923 -18.846 -27.450 1.00 31.48 154 PRO A CA 1
ATOM 1219 C C . PRO A 1 154 ? 13.139 -18.500 -26.191 1.00 31.48 154 PRO A C 1
ATOM 1221 O O . PRO A 1 154 ? 12.235 -17.662 -26.229 1.00 31.48 154 PRO A O 1
ATOM 1224 N N . THR A 1 155 ? 13.434 -19.183 -25.091 1.00 37.75 155 THR A N 1
ATOM 1225 C CA . THR A 1 155 ? 12.960 -18.762 -23.782 1.00 37.75 155 THR A CA 1
ATOM 1226 C C . THR A 1 155 ? 13.690 -17.460 -23.500 1.00 37.75 155 THR A C 1
ATOM 1228 O O . THR A 1 155 ? 14.821 -17.469 -23.017 1.00 37.75 155 THR A O 1
ATOM 1231 N N . VAL A 1 156 ? 13.088 -16.332 -23.885 1.00 36.88 156 VAL A N 1
ATOM 1232 C CA . VAL A 1 156 ? 13.510 -15.025 -23.392 1.00 36.88 156 VAL A CA 1
ATOM 1233 C C . VAL A 1 156 ? 13.404 -15.144 -21.883 1.00 36.88 156 VAL A C 1
ATOM 1235 O O . VAL A 1 156 ? 12.309 -15.255 -21.333 1.00 36.88 156 VAL A O 1
ATOM 1238 N N . ARG A 1 157 ? 14.553 -15.241 -21.217 1.00 42.31 157 ARG A N 1
ATOM 1239 C CA . ARG A 1 157 ? 14.621 -15.165 -19.767 1.00 42.31 157 ARG A CA 1
ATOM 1240 C C . ARG A 1 157 ? 14.087 -13.779 -19.441 1.00 42.31 157 ARG A C 1
ATOM 1242 O O . ARG A 1 157 ? 14.773 -12.802 -19.705 1.00 42.31 157 ARG A O 1
ATOM 1249 N N . SER A 1 158 ? 12.842 -13.685 -18.978 1.00 52.66 158 SER A N 1
ATOM 1250 C CA . SER A 1 158 ? 12.302 -12.419 -18.499 1.00 52.66 158 SER A CA 1
ATOM 1251 C C . SER A 1 158 ? 13.167 -12.013 -17.312 1.00 52.66 158 SER A C 1
ATOM 1253 O O . SER A 1 158 ? 13.063 -12.595 -16.227 1.00 52.66 158 SER A O 1
ATOM 1255 N N . GLU A 1 159 ? 14.111 -11.108 -17.535 1.00 63.66 159 GLU A N 1
ATOM 1256 C CA . GLU A 1 159 ? 14.876 -10.531 -16.445 1.00 63.66 159 GLU A CA 1
ATOM 1257 C C . GLU A 1 159 ? 13.893 -9.717 -15.604 1.00 63.66 159 GLU A C 1
ATOM 1259 O O . GLU A 1 159 ? 13.119 -8.917 -16.123 1.00 63.66 159 GLU A O 1
ATOM 1264 N N . GLY A 1 160 ? 13.825 -10.022 -14.309 1.00 70.62 160 GLY A N 1
ATOM 1265 C CA . GLY A 1 160 ? 13.022 -9.232 -13.388 1.00 70.62 160 GLY A CA 1
ATOM 1266 C C . GLY A 1 160 ? 13.709 -7.892 -13.164 1.00 70.62 160 GLY A C 1
ATOM 1267 O O . GLY A 1 160 ? 14.917 -7.861 -12.932 1.00 70.62 160 GLY A O 1
ATOM 1268 N N . PHE A 1 161 ? 12.941 -6.811 -13.199 1.00 77.50 161 PHE A N 1
ATOM 1269 C CA . PHE A 1 161 ? 13.412 -5.465 -12.896 1.00 77.50 161 PHE A CA 1
ATOM 1270 C C . PHE A 1 161 ? 12.725 -4.958 -11.634 1.00 77.50 161 PHE A C 1
ATOM 1272 O O . PHE A 1 161 ? 11.594 -5.339 -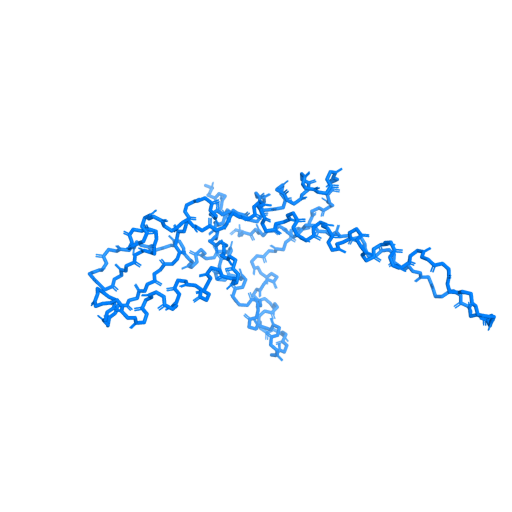11.328 1.00 77.50 161 PHE A O 1
ATOM 1279 N N . VAL A 1 162 ? 13.410 -4.081 -10.911 1.00 75.56 162 VAL A N 1
ATOM 1280 C CA . VAL A 1 162 ? 12.791 -3.253 -9.879 1.00 75.56 162 VAL A CA 1
ATOM 1281 C C . VAL A 1 162 ? 12.393 -1.937 -10.528 1.00 75.56 162 VAL A C 1
ATOM 1283 O O . VAL A 1 162 ? 13.231 -1.247 -11.105 1.00 75.56 162 VAL A O 1
ATOM 1286 N N . ILE A 1 163 ? 11.121 -1.577 -10.409 1.00 79.69 163 ILE A N 1
ATOM 1287 C CA . ILE A 1 163 ? 10.653 -0.244 -10.780 1.00 79.69 163 ILE A CA 1
ATOM 1288 C C . ILE A 1 163 ? 10.912 0.676 -9.591 1.00 79.69 163 ILE A C 1
ATOM 1290 O O . ILE A 1 163 ? 10.605 0.318 -8.458 1.00 79.69 163 ILE A O 1
ATOM 1294 N N . THR A 1 164 ? 11.473 1.849 -9.842 1.00 78.81 164 THR A N 1
ATOM 1295 C CA . THR A 1 164 ? 11.578 2.945 -8.877 1.00 78.81 164 THR A CA 1
ATOM 1296 C C . THR A 1 164 ? 10.772 4.126 -9.394 1.00 78.81 164 THR A C 1
ATOM 1298 O O . THR A 1 164 ? 10.765 4.372 -10.596 1.00 78.81 164 THR A O 1
ATOM 1301 N N . LEU A 1 165 ? 10.098 4.858 -8.509 1.00 75.88 165 LEU A N 1
ATOM 1302 C CA . LEU A 1 165 ? 9.300 6.027 -8.889 1.00 75.88 165 LEU A CA 1
ATOM 1303 C C . LEU A 1 165 ? 9.996 7.318 -8.474 1.00 75.88 165 LEU A C 1
ATOM 1305 O O . LEU A 1 165 ? 10.639 7.363 -7.423 1.00 75.88 165 LEU A O 1
ATOM 1309 N N . TYR A 1 166 ? 9.888 8.341 -9.318 1.00 68.19 166 TYR A N 1
ATOM 1310 C CA . TYR A 1 166 ? 10.501 9.649 -9.104 1.00 68.19 166 TYR A CA 1
ATOM 1311 C C . TYR A 1 166 ? 9.516 10.775 -9.444 1.00 68.19 166 TYR A C 1
ATOM 1313 O O . TYR A 1 166 ? 9.009 10.837 -10.565 1.00 68.19 166 TYR A O 1
ATOM 1321 N N . ALA A 1 167 ? 9.287 11.666 -8.476 1.00 59.28 167 ALA A N 1
ATOM 1322 C CA . ALA A 1 167 ? 8.630 12.953 -8.683 1.00 59.28 167 ALA A CA 1
ATOM 1323 C C . ALA A 1 167 ? 9.702 13.991 -9.055 1.00 59.28 167 ALA A C 1
ATOM 1325 O O . ALA A 1 167 ? 10.695 14.109 -8.329 1.00 59.28 167 ALA A O 1
ATOM 1326 N N . ALA A 1 168 ? 9.538 14.675 -10.190 1.00 50.22 168 ALA A N 1
ATOM 1327 C CA . ALA A 1 168 ? 10.492 15.676 -10.676 1.00 50.22 168 ALA A CA 1
ATOM 1328 C C . ALA A 1 168 ? 10.354 17.025 -9.966 1.00 50.22 168 ALA A C 1
ATOM 1330 O O . ALA A 1 168 ? 9.212 17.437 -9.675 1.00 50.22 168 ALA A O 1
#

Organism: Opuntia streptacantha (NCBI:txid393608)

Sequence (168 aa):
MYFCFSTAYFVAGSDIGKFTLKVVDDNRTINKSVHFRPQNNLFSINELASLWEKKIKRSLPRVTVTEEDLLNAANEMRVPESIVASFTHDIFIQGCQINFALDKPTDLEATSLYPDTPFRSVDACFDEFVSKVIEDHVKNSKPTSGEGLKIAKPTVRSEGFVITLYAA

Radius of gyration: 20.6 Å; chains: 1; bounding box: 41×58×53 Å

pLDDT: mean 85.08, std 19.42, range [31.48, 98.25]

Foldseek 3Di:
DDFDQAKDADADPVVVVVLVVVLVPDPLQVQADEAECAPLRTDGLVRLQVLLCVLLVHDAAEDEDELVNLVCQLVPPDPPRNVVSVVCCCCGPVVVSNPDDQPDSRYHYSCVVCVVDDTDHPSNVSNVVSVVVVVVVVVVPDDDPDDDDDDDDPPPPPRDHRYHYGYD

InterPro domains:
  IPR008030 NmrA-like domain [PF05368] (10-121)
  IPR036291 NAD(P)-binding domain superfamily [SSF51735] (9-129)
  IPR050608 NmrA-type oxidoreductase, Isoflavone reductase subfamily [PTHR43349] (8-129)

Secondary structure (DSSP, 8-state):
------EEE---HHHHHHHHHHHHT-GGG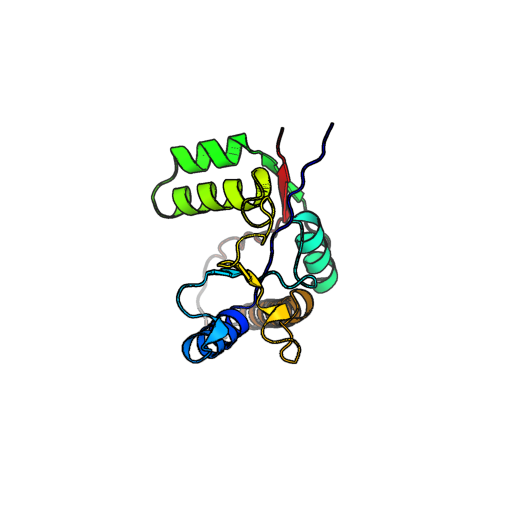TT-EEE---GGGEEEHHHHHHHHHHHHTS---EEEEEHHHHHHHHHHSPTTHHHHHHHHHHHHTS-TTTSS---STTEEEHHHH-TTSPPPPHHHHHHHHHHHHHHHHHHHHS-------------------EEEEE--